Protein AF-A0A2R5FS47-F1 (afdb_monomer)

Radius of gyration: 16.9 Å; Cα contacts (8 Å, |Δi|>4): 113; chains: 1; bounding box: 57×32×33 Å

Solvent-accessible surface area (backbone atoms only — not comparable to full-atom values): 5694 Å² total; per-residue (Å²): 135,87,88,84,80,96,75,78,81,83,65,90,80,82,63,84,77,57,89,44,73,75,41,77,42,54,70,39,50,46,89,36,51,44,78,75,35,75,94,76,73,38,67,48,72,67,84,46,74,86,53,39,50,80,67,54,50,52,52,52,51,60,42,60,74,82,34,46,73,47,75,78,44,78,48,78,40,71,95,76,48,22,29,34,39,34,31,34,50,81

Nearest PDB structures (foldseek):
  3tvi-assembly5_J  TM=4.697E-01  e=6.142E+00  Clostridium acetobutylicum
  5it4-assembly1_A-2  TM=3.180E-01  e=6.142E+00  Mycobacterium avium 104

Mean predicted aligned error: 11.31 Å

Secondary structure (DSSP, 8-state):
-----------TT-S----PPPEEEEEEEGGGEEEEEGGGTEEEE---TTTS-HHHHHHHHHHHHH--EEEEEEEEEGGGTEEEEEEEE-

Structure (mmCIF, N/CA/C/O backbone):
data_AF-A0A2R5FS47-F1
#
_entry.id   AF-A0A2R5FS47-F1
#
loop_
_atom_site.group_PDB
_atom_site.id
_atom_site.type_symbol
_atom_site.label_atom_id
_atom_site.label_alt_id
_atom_site.label_comp_id
_atom_site.label_asym_id
_atom_site.label_entity_id
_atom_site.label_seq_id
_atom_site.pdbx_PDB_ins_code
_atom_site.Cartn_x
_atom_site.Cartn_y
_atom_site.Cartn_z
_atom_site.occupancy
_atom_site.B_iso_or_equiv
_atom_site.auth_seq_id
_atom_site.auth_comp_id
_atom_site.auth_asym_id
_atom_site.auth_atom_id
_atom_site.pdbx_PDB_model_num
ATOM 1 N N . MET A 1 1 ? 47.557 -22.315 -0.295 1.00 33.31 1 MET A N 1
ATOM 2 C CA . MET A 1 1 ? 46.821 -23.601 -0.306 1.00 33.31 1 MET A CA 1
ATOM 3 C C . MET A 1 1 ? 45.340 -23.308 -0.518 1.00 33.31 1 MET A C 1
ATOM 5 O O . MET A 1 1 ? 44.858 -22.350 0.069 1.00 33.31 1 MET A O 1
ATOM 9 N N . ALA A 1 2 ? 44.646 -24.076 -1.364 1.00 38.03 2 ALA A N 1
ATOM 10 C CA . ALA A 1 2 ? 43.175 -24.077 -1.465 1.00 38.03 2 ALA A CA 1
ATOM 11 C C . ALA A 1 2 ? 42.578 -24.958 -0.331 1.00 38.03 2 ALA A C 1
ATOM 13 O O . ALA A 1 2 ? 43.342 -25.662 0.325 1.00 38.03 2 ALA A O 1
ATOM 14 N N . TYR A 1 3 ? 41.280 -24.984 0.012 1.00 34.31 3 TYR A N 1
ATOM 15 C CA . TYR A 1 3 ? 40.027 -24.653 -0.706 1.00 34.31 3 TYR A CA 1
ATOM 16 C C . TYR A 1 3 ? 39.029 -23.948 0.280 1.00 34.31 3 TYR A C 1
ATOM 18 O O . TYR A 1 3 ? 39.508 -23.363 1.242 1.00 34.31 3 TYR A O 1
ATOM 26 N N . ARG A 1 4 ? 37.676 -23.909 0.203 1.00 37.75 4 ARG A N 1
ATOM 27 C CA . ARG A 1 4 ? 36.615 -24.505 -0.656 1.00 37.75 4 ARG A CA 1
ATOM 28 C C . ARG A 1 4 ? 35.296 -23.692 -0.516 1.00 37.75 4 ARG A C 1
ATOM 30 O O . ARG A 1 4 ? 35.015 -23.190 0.562 1.00 37.75 4 ARG A O 1
ATOM 37 N N . SER A 1 5 ? 34.429 -23.730 -1.536 1.00 38.09 5 SER A N 1
ATOM 38 C CA . SER A 1 5 ? 32.959 -23.518 -1.466 1.00 38.09 5 SER A CA 1
ATOM 39 C C . SER A 1 5 ? 32.377 -22.144 -1.043 1.00 38.09 5 SER A C 1
ATOM 41 O O . SER A 1 5 ? 31.959 -21.937 0.094 1.00 38.09 5 SER A O 1
ATOM 43 N N . ASN A 1 6 ? 32.209 -21.261 -2.033 1.00 51.91 6 ASN A N 1
ATOM 44 C CA . ASN A 1 6 ? 30.935 -20.604 -2.391 1.00 51.91 6 ASN A CA 1
ATOM 45 C C . ASN A 1 6 ? 30.029 -20.065 -1.252 1.00 51.91 6 ASN A C 1
ATOM 47 O O . ASN A 1 6 ? 28.827 -20.336 -1.242 1.00 51.91 6 ASN A O 1
ATOM 51 N N . LYS A 1 7 ? 30.562 -19.263 -0.322 1.00 45.50 7 LYS A N 1
ATOM 52 C CA . LYS A 1 7 ? 29.776 -18.575 0.724 1.00 45.50 7 LYS A CA 1
ATOM 53 C C . LYS A 1 7 ? 29.989 -17.057 0.738 1.00 45.50 7 LYS A C 1
ATOM 55 O O . LYS A 1 7 ? 30.409 -16.501 1.747 1.00 45.50 7 LYS A O 1
ATOM 60 N N . SER A 1 8 ? 29.653 -16.376 -0.355 1.00 39.50 8 SER A N 1
ATOM 61 C CA . SER A 1 8 ? 29.405 -14.929 -0.289 1.00 39.50 8 SER A CA 1
ATOM 62 C C . SER A 1 8 ? 28.019 -14.703 0.326 1.00 39.50 8 SER A C 1
ATOM 64 O O . SER A 1 8 ? 27.035 -15.166 -0.259 1.00 39.50 8 SER A O 1
ATOM 66 N N . PRO A 1 9 ? 27.887 -14.015 1.476 1.00 42.19 9 PRO A N 1
ATOM 67 C CA . PRO A 1 9 ? 26.586 -13.556 1.940 1.00 42.19 9 PRO A CA 1
ATOM 68 C C . PRO A 1 9 ? 26.048 -12.566 0.907 1.00 42.19 9 PRO A C 1
ATOM 70 O O . PRO A 1 9 ? 26.699 -11.565 0.616 1.00 42.19 9 PRO A O 1
ATOM 73 N N . ILE A 1 10 ? 24.871 -12.830 0.337 1.00 44.28 10 ILE A N 1
ATOM 74 C CA . ILE A 1 10 ? 24.217 -11.852 -0.536 1.00 44.28 10 ILE A CA 1
ATOM 75 C C . ILE A 1 10 ? 23.638 -10.763 0.368 1.00 44.28 10 ILE A C 1
ATOM 77 O O . ILE A 1 10 ? 22.531 -10.900 0.893 1.00 44.28 10 ILE A O 1
ATOM 81 N N . ILE A 1 11 ? 24.400 -9.688 0.568 1.00 44.25 11 ILE A N 1
ATOM 82 C CA . ILE A 1 11 ? 23.914 -8.488 1.244 1.00 44.25 11 ILE A CA 1
ATOM 83 C C . ILE A 1 11 ? 22.847 -7.860 0.338 1.00 44.25 11 ILE A C 1
ATOM 85 O O . ILE A 1 11 ? 23.131 -7.433 -0.783 1.00 44.25 11 ILE A O 1
ATOM 89 N N . ARG A 1 12 ? 21.590 -7.815 0.803 1.00 40.09 12 ARG A N 1
ATOM 90 C CA . ARG A 1 12 ? 20.537 -7.059 0.107 1.00 40.09 12 ARG A CA 1
ATOM 91 C C . ARG A 1 12 ? 20.919 -5.581 0.132 1.00 40.09 12 ARG A C 1
ATOM 93 O O . ARG A 1 12 ? 20.946 -4.977 1.197 1.00 40.09 12 ARG A O 1
ATOM 100 N N . GLY A 1 13 ? 21.210 -5.027 -1.041 1.00 43.94 13 GLY A N 1
ATOM 101 C C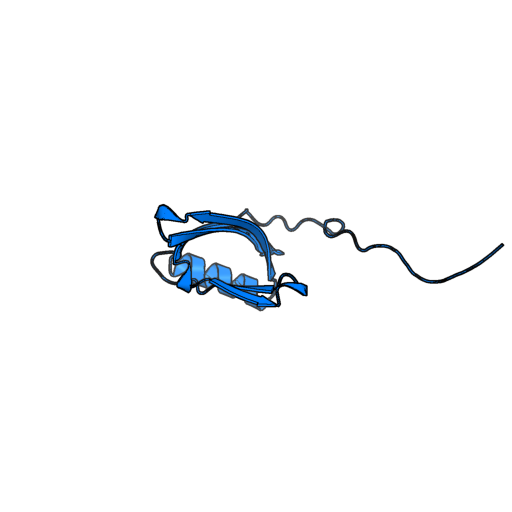A . GLY A 1 13 ? 21.643 -3.638 -1.211 1.00 43.94 13 GLY A CA 1
ATOM 102 C C . GLY A 1 13 ? 22.647 -3.444 -2.348 1.00 43.94 13 GLY A C 1
ATOM 103 O O . GLY A 1 13 ? 22.748 -2.340 -2.872 1.00 43.94 13 GLY A O 1
ATOM 104 N N . GLU A 1 14 ? 23.341 -4.508 -2.769 1.00 42.31 14 GLU A N 1
ATOM 105 C CA . GLU A 1 14 ? 24.439 -4.433 -3.742 1.00 42.31 14 GLU A CA 1
ATOM 106 C C . GLU A 1 14 ? 24.061 -5.017 -5.117 1.00 42.31 14 GLU A C 1
ATOM 108 O O . GLU A 1 14 ? 24.536 -6.064 -5.557 1.00 42.31 14 GLU A O 1
ATOM 1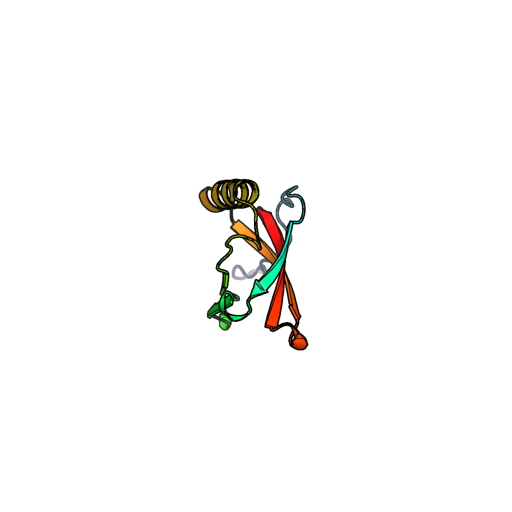13 N N . ARG A 1 15 ? 23.133 -4.320 -5.778 1.00 41.38 15 ARG A N 1
ATOM 114 C CA . ARG A 1 15 ? 22.872 -4.299 -7.230 1.00 41.38 15 ARG A CA 1
ATOM 115 C C . ARG A 1 15 ? 22.075 -3.035 -7.523 1.00 41.38 15 ARG A C 1
ATOM 117 O O . ARG A 1 15 ? 21.275 -2.638 -6.671 1.00 41.38 15 ARG A O 1
ATOM 124 N N . ASP A 1 16 ? 22.333 -2.419 -8.678 1.00 43.38 16 ASP A N 1
ATOM 125 C CA . ASP A 1 16 ? 21.914 -1.061 -9.048 1.00 43.38 16 ASP A CA 1
ATOM 126 C C . ASP A 1 16 ? 20.579 -0.634 -8.439 1.00 43.38 16 ASP A C 1
ATOM 128 O O . ASP A 1 16 ? 19.536 -1.251 -8.672 1.00 43.38 16 ASP A O 1
ATOM 132 N N . ARG A 1 17 ? 20.626 0.427 -7.622 1.00 47.19 17 ARG A N 1
ATOM 133 C CA . ARG A 1 17 ? 19.439 0.930 -6.931 1.00 47.19 17 ARG A CA 1
ATOM 134 C C . ARG A 1 17 ? 18.403 1.335 -7.981 1.00 47.19 17 ARG A C 1
ATOM 136 O O . ARG A 1 17 ? 18.701 2.222 -8.786 1.00 47.19 17 ARG A O 1
ATOM 143 N N . PRO A 1 18 ? 17.189 0.763 -7.972 1.00 46.56 18 PRO A N 1
ATOM 144 C CA . PRO A 1 18 ? 16.131 1.251 -8.833 1.00 46.56 18 PRO A CA 1
ATOM 145 C C . PRO A 1 18 ? 15.848 2.704 -8.454 1.00 46.56 18 PRO A C 1
ATOM 147 O O . PRO A 1 18 ? 15.563 3.024 -7.302 1.00 46.56 18 PRO A O 1
ATOM 150 N N . THR A 1 19 ? 15.888 3.599 -9.434 1.00 52.38 19 THR A N 1
ATOM 151 C CA . THR A 1 19 ? 15.556 5.024 -9.280 1.00 52.38 19 THR A CA 1
ATOM 152 C C . THR A 1 19 ? 14.040 5.252 -9.187 1.00 52.38 19 THR A C 1
ATOM 154 O O . THR A 1 19 ? 13.486 6.219 -9.712 1.00 52.38 19 THR A O 1
ATOM 157 N N . GLY A 1 20 ? 13.345 4.341 -8.505 1.00 59.78 20 GLY A N 1
ATOM 158 C CA . GLY A 1 20 ? 11.943 4.471 -8.158 1.00 59.78 20 GLY A CA 1
ATOM 159 C C . GLY A 1 20 ? 11.759 5.551 -7.101 1.00 59.78 20 GLY A C 1
ATOM 160 O O . GLY A 1 20 ? 12.438 5.547 -6.077 1.00 59.78 20 GLY A O 1
ATOM 161 N N . LYS A 1 21 ? 10.809 6.466 -7.318 1.00 72.06 21 LYS A N 1
ATOM 162 C CA . LYS A 1 21 ? 10.362 7.348 -6.236 1.00 72.06 21 LYS A CA 1
ATOM 163 C C . LYS A 1 21 ? 9.759 6.488 -5.126 1.00 72.06 21 LYS A C 1
ATOM 165 O O . LYS A 1 21 ? 8.894 5.658 -5.404 1.00 72.06 21 LYS A O 1
ATOM 170 N N . LEU A 1 22 ? 10.210 6.730 -3.900 1.00 79.50 22 LEU A N 1
ATOM 171 C CA . LEU A 1 22 ? 9.668 6.146 -2.680 1.00 79.50 22 LEU A CA 1
ATOM 172 C C . LEU A 1 22 ? 8.152 6.384 -2.618 1.00 79.50 22 LEU A C 1
ATOM 174 O O . LEU A 1 22 ? 7.690 7.501 -2.867 1.00 79.50 22 LEU A O 1
ATOM 178 N N . VAL A 1 23 ? 7.379 5.343 -2.313 1.00 83.19 23 VAL A N 1
ATOM 179 C CA . VAL A 1 23 ? 5.915 5.413 -2.256 1.00 83.19 23 VAL A CA 1
ATOM 180 C C . VAL A 1 23 ? 5.447 5.166 -0.829 1.00 83.1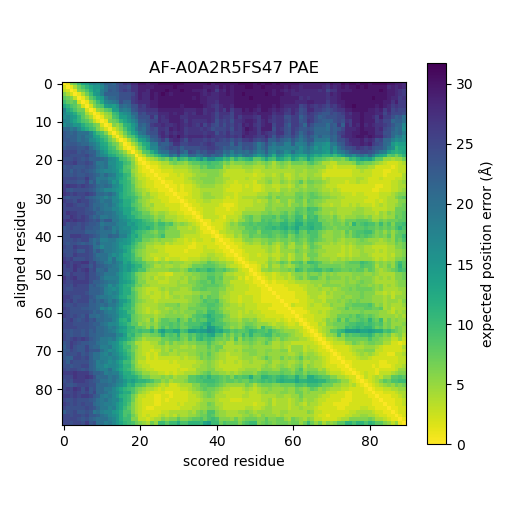9 23 VAL A C 1
ATOM 182 O O . VAL A 1 23 ? 5.799 4.160 -0.220 1.00 83.19 23 VAL A O 1
ATOM 185 N N . THR A 1 24 ? 4.613 6.069 -0.315 1.00 87.88 24 THR A N 1
ATOM 186 C CA . THR A 1 24 ? 3.953 5.921 0.986 1.00 87.88 24 THR A CA 1
ATOM 187 C C . THR A 1 24 ? 2.480 5.566 0.785 1.00 87.88 24 THR A C 1
ATOM 189 O O . THR A 1 24 ? 1.756 6.265 0.073 1.00 87.88 24 THR A O 1
ATOM 192 N N . TRP A 1 25 ? 2.021 4.496 1.430 1.00 88.06 25 TRP A N 1
ATOM 193 C CA . TRP A 1 25 ? 0.612 4.106 1.514 1.00 88.06 25 TRP A CA 1
ATOM 194 C C . TRP A 1 25 ? 0.157 4.203 2.969 1.00 88.06 25 TRP A C 1
ATOM 196 O O . TRP A 1 25 ? 0.480 3.337 3.780 1.00 88.06 25 TRP A O 1
ATOM 206 N N . SER A 1 26 ? -0.582 5.260 3.299 1.00 88.69 26 SER A N 1
ATOM 207 C CA . SER A 1 26 ? -1.026 5.559 4.667 1.00 88.69 26 SER A CA 1
ATOM 208 C C . SER A 1 26 ? -2.488 5.179 4.889 1.00 88.69 26 SER A C 1
ATOM 210 O O . SER A 1 26 ? -3.302 5.230 3.968 1.00 88.69 26 SER A O 1
ATOM 212 N N . GLY A 1 27 ? -2.849 4.838 6.128 1.00 87.62 27 GLY A N 1
ATOM 213 C CA . GLY A 1 27 ? -4.243 4.560 6.489 1.00 87.62 27 GLY A CA 1
ATOM 214 C C . GLY A 1 27 ? -4.774 3.220 5.965 1.00 87.62 27 GLY A C 1
ATOM 215 O O . GLY A 1 27 ? -5.987 3.034 5.878 1.00 87.62 27 GLY A O 1
ATOM 216 N N . ILE A 1 28 ? -3.891 2.273 5.631 1.00 90.38 28 ILE A N 1
ATOM 217 C CA . ILE A 1 28 ? -4.279 0.894 5.311 1.00 90.38 28 ILE A CA 1
ATOM 218 C C . ILE A 1 28 ? -4.918 0.292 6.576 1.00 90.38 28 ILE A C 1
ATOM 220 O O . ILE A 1 28 ? -4.248 0.261 7.606 1.00 90.38 28 ILE A O 1
ATOM 224 N N . PRO A 1 29 ? -6.165 -0.212 6.562 1.00 91.06 29 PRO A N 1
ATOM 225 C CA . PRO A 1 29 ? -6.734 -0.887 7.729 1.00 91.06 29 PRO A CA 1
ATOM 226 C C . PRO A 1 29 ? -5.881 -2.098 8.121 1.00 91.06 29 PRO A C 1
ATOM 228 O O . PRO A 1 29 ? -5.488 -2.863 7.243 1.00 91.06 29 PRO A O 1
ATOM 231 N N . ILE A 1 30 ? -5.629 -2.330 9.411 1.00 88.69 30 ILE A N 1
ATOM 232 C CA . ILE A 1 30 ? -4.759 -3.437 9.854 1.00 88.69 30 ILE A CA 1
ATOM 233 C C . ILE A 1 30 ? -5.266 -4.811 9.372 1.00 88.69 30 ILE A C 1
ATOM 235 O O . ILE A 1 30 ? -4.475 -5.667 8.994 1.00 88.69 30 ILE A O 1
ATOM 239 N N . ASN A 1 31 ? -6.587 -4.971 9.235 1.00 89.00 31 ASN A N 1
ATOM 240 C CA . ASN A 1 31 ? -7.243 -6.167 8.687 1.00 89.00 31 ASN A CA 1
ATOM 241 C C . ASN A 1 31 ? -6.956 -6.414 7.186 1.00 89.00 31 ASN A C 1
ATOM 243 O O . ASN A 1 31 ? -7.279 -7.480 6.663 1.00 89.00 31 ASN A O 1
ATOM 247 N N . ASN A 1 32 ? -6.384 -5.438 6.471 1.00 88.75 32 ASN A N 1
ATOM 248 C CA . ASN A 1 32 ? -5.938 -5.586 5.084 1.00 88.75 32 ASN A CA 1
ATOM 249 C C . ASN A 1 32 ? -4.484 -6.079 4.977 1.00 88.75 32 ASN A C 1
ATOM 251 O O . ASN A 1 32 ? -4.045 -6.375 3.863 1.00 88.75 32 ASN A O 1
ATOM 255 N N . PHE A 1 33 ? -3.746 -6.149 6.088 1.00 88.12 33 PHE A N 1
ATOM 256 C CA . PHE A 1 33 ? -2.394 -6.694 6.171 1.00 88.12 33 PHE A CA 1
ATOM 257 C C . PHE A 1 33 ? -2.443 -8.137 6.675 1.00 88.12 33 PHE A C 1
ATOM 259 O O . PHE A 1 33 ? -3.199 -8.479 7.582 1.00 88.12 33 PHE A O 1
ATOM 266 N N . THR A 1 34 ? -1.645 -9.019 6.083 1.00 88.00 34 THR A N 1
ATOM 267 C CA . THR A 1 34 ? -1.554 -10.417 6.512 1.00 88.00 34 THR A CA 1
ATOM 268 C C . THR A 1 34 ? -0.135 -10.917 6.309 1.00 88.00 34 THR A C 1
ATOM 270 O O . THR A 1 34 ? 0.364 -10.934 5.185 1.00 88.00 34 THR A O 1
ATOM 273 N N . VAL A 1 35 ? 0.522 -11.358 7.381 1.00 84.44 35 VA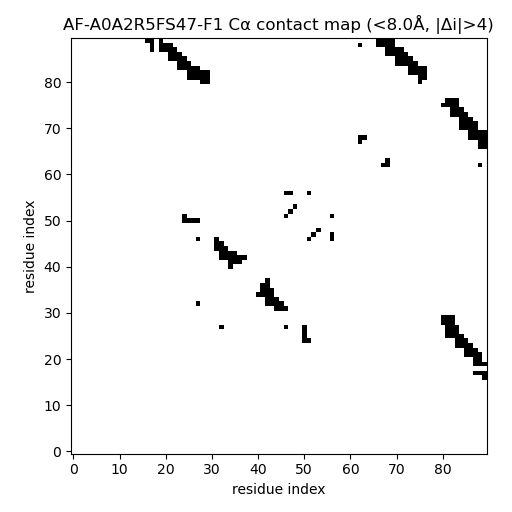L A N 1
ATOM 274 C CA . VAL A 1 35 ? 1.806 -12.059 7.271 1.00 84.44 35 VAL A CA 1
ATOM 275 C C . VAL A 1 35 ? 1.535 -13.436 6.666 1.00 84.44 35 VAL A C 1
ATOM 277 O O . VAL A 1 35 ? 0.801 -14.231 7.243 1.00 84.44 35 VAL A O 1
ATOM 280 N N . LYS A 1 36 ? 2.100 -13.708 5.487 1.00 85.56 36 LYS A N 1
ATOM 281 C CA . LYS A 1 36 ? 1.946 -14.989 4.783 1.00 85.56 36 LYS A CA 1
ATOM 282 C C . LYS A 1 36 ? 2.993 -16.001 5.244 1.00 85.56 36 LYS A C 1
ATOM 284 O O . LYS A 1 36 ? 2.679 -17.171 5.420 1.00 85.56 36 LYS A O 1
ATOM 289 N N . ASN A 1 37 ? 4.231 -15.547 5.433 1.00 81.38 37 ASN A N 1
ATOM 290 C CA . ASN A 1 37 ? 5.299 -16.338 6.032 1.00 81.38 37 ASN A CA 1
ATOM 291 C C . ASN A 1 37 ? 6.294 -15.410 6.745 1.00 81.38 37 ASN A C 1
ATOM 293 O O . ASN A 1 37 ? 7.089 -14.730 6.094 1.00 81.38 37 ASN A O 1
ATOM 297 N N . SER A 1 38 ? 6.268 -15.411 8.080 1.00 77.56 38 SER A N 1
ATOM 298 C CA . SER A 1 38 ? 7.166 -14.611 8.922 1.00 77.56 38 SER A CA 1
ATOM 299 C C . SER A 1 38 ? 8.637 -14.996 8.736 1.00 77.56 38 SER A C 1
ATOM 301 O O . SER A 1 38 ? 9.481 -14.114 8.617 1.00 77.56 38 SER A O 1
ATOM 303 N N . THR A 1 39 ? 8.944 -16.292 8.612 1.00 82.38 39 THR A N 1
ATOM 304 C CA . THR A 1 39 ? 10.325 -16.799 8.442 1.00 82.38 39 THR A CA 1
ATOM 305 C C . THR A 1 39 ? 10.984 -16.371 7.129 1.00 82.38 39 THR A C 1
ATOM 307 O O . THR A 1 39 ? 12.206 -16.345 7.031 1.00 82.38 39 THR A O 1
ATOM 310 N N . GLN A 1 40 ? 10.182 -16.010 6.122 1.00 78.44 40 GLN A N 1
ATOM 311 C CA . GLN A 1 40 ? 10.645 -15.531 4.815 1.00 78.44 40 GLN A CA 1
ATOM 312 C C . GLN A 1 40 ? 10.406 -14.025 4.611 1.00 78.44 40 GLN A C 1
ATOM 314 O O . GLN A 1 40 ? 10.636 -13.524 3.510 1.00 78.44 40 GLN A O 1
ATOM 319 N N . GLY A 1 41 ? 9.913 -13.306 5.628 1.00 75.25 41 GLY A N 1
ATOM 320 C CA . GLY A 1 41 ? 9.565 -11.884 5.521 1.00 75.25 41 GLY A CA 1
ATOM 321 C C . GLY A 1 41 ? 8.437 -11.583 4.523 1.00 75.25 41 GLY A C 1
ATOM 322 O O . GLY A 1 41 ? 8.376 -10.484 3.981 1.00 75.25 41 GLY A O 1
ATOM 323 N N . GLN A 1 42 ? 7.557 -12.549 4.234 1.00 78.12 42 GLN A N 1
ATOM 324 C CA . GLN A 1 42 ? 6.479 -12.385 3.255 1.00 78.12 42 GLN A CA 1
ATOM 325 C C . GLN A 1 42 ? 5.182 -11.922 3.922 1.00 78.12 42 GLN A C 1
ATOM 327 O O . GLN A 1 42 ? 4.608 -12.634 4.751 1.00 78.12 42 GLN A O 1
ATOM 332 N N . ALA A 1 43 ? 4.663 -10.781 3.475 1.00 81.94 43 ALA A N 1
ATOM 333 C CA . ALA A 1 43 ? 3.341 -10.275 3.823 1.00 81.94 43 ALA A CA 1
ATOM 334 C C . ALA A 1 43 ? 2.525 -9.947 2.562 1.00 81.94 43 ALA A C 1
ATOM 336 O O . ALA A 1 43 ? 3.073 -9.723 1.485 1.00 81.94 43 ALA A O 1
ATOM 337 N N . VAL A 1 44 ? 1.203 -9.929 2.707 1.00 84.50 44 VAL A N 1
ATOM 338 C CA . VAL A 1 44 ? 0.237 -9.536 1.678 1.00 84.50 44 VAL A CA 1
ATOM 339 C C . VAL A 1 44 ? -0.551 -8.338 2.191 1.00 84.50 44 VAL A C 1
ATOM 341 O O . VAL A 1 44 ? -0.986 -8.319 3.342 1.00 84.50 44 VAL A O 1
ATOM 344 N N . VAL A 1 45 ? -0.753 -7.348 1.321 1.00 86.31 45 VAL A N 1
ATOM 345 C CA . VAL A 1 45 ? -1.499 -6.122 1.617 1.00 86.31 45 VAL A CA 1
ATOM 346 C C . VAL A 1 45 ? -2.597 -5.935 0.583 1.00 86.31 45 VAL A C 1
ATOM 348 O O . VAL A 1 45 ? -2.339 -5.899 -0.619 1.00 86.31 45 VAL A O 1
ATOM 351 N N . LYS A 1 46 ? -3.835 -5.773 1.051 1.00 86.88 46 LYS A N 1
ATOM 352 C CA . LYS A 1 46 ? -4.983 -5.431 0.205 1.00 86.88 46 LYS A CA 1
ATOM 353 C C . LYS A 1 46 ? -5.112 -3.912 0.092 1.00 86.88 46 LYS A C 1
ATOM 355 O O . LYS A 1 46 ? -5.775 -3.271 0.908 1.00 86.88 46 LYS A O 1
ATOM 360 N N . LEU A 1 47 ? -4.487 -3.337 -0.932 1.00 84.38 47 LEU A N 1
ATOM 361 C CA . LEU A 1 47 ? -4.674 -1.933 -1.300 1.00 84.38 47 LEU A CA 1
ATOM 362 C C . LEU A 1 47 ? -6.009 -1.759 -2.047 1.00 84.38 47 LEU A C 1
ATOM 364 O O . LEU A 1 47 ? -6.288 -2.476 -3.006 1.00 84.38 47 LEU A O 1
ATOM 368 N N . LYS A 1 48 ? -6.842 -0.814 -1.600 1.00 79.62 48 LYS A N 1
ATOM 369 C CA . LYS A 1 48 ? -8.129 -0.450 -2.220 1.00 79.62 48 LYS A CA 1
ATOM 370 C C . LYS A 1 48 ? -8.431 1.037 -1.983 1.00 79.62 48 LYS A C 1
ATOM 372 O O . LYS A 1 48 ? -7.889 1.591 -1.025 1.00 79.62 48 LYS A O 1
ATOM 377 N N . PRO A 1 49 ? -9.306 1.689 -2.768 1.00 78.19 49 PRO A N 1
ATOM 378 C CA . PRO A 1 49 ? -9.782 3.031 -2.435 1.00 78.19 49 PRO A CA 1
ATOM 379 C C . PRO A 1 49 ? -10.431 3.056 -1.033 1.00 78.19 49 PRO A C 1
ATOM 381 O O . PRO A 1 49 ? -11.078 2.072 -0.657 1.00 78.19 49 PRO A O 1
ATOM 384 N N . PRO A 1 50 ? -10.263 4.133 -0.241 1.00 79.12 50 PRO A N 1
ATOM 385 C CA . PRO A 1 50 ? -9.578 5.388 -0.574 1.00 79.12 50 PRO A CA 1
ATOM 386 C C . PRO A 1 50 ? -8.050 5.379 -0.359 1.00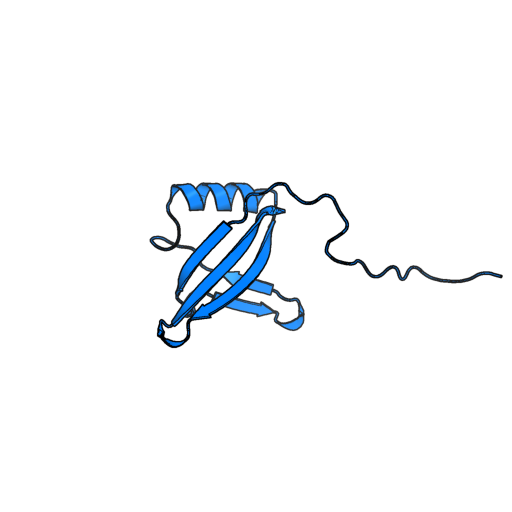 79.12 50 PRO A C 1
ATOM 388 O O . PRO A 1 50 ? -7.400 6.352 -0.717 1.00 79.12 50 PRO A O 1
ATOM 391 N N . VAL A 1 51 ? -7.467 4.303 0.190 1.00 82.88 51 VAL A N 1
ATOM 392 C CA . VAL A 1 51 ? -6.033 4.206 0.560 1.00 82.88 51 VAL A CA 1
ATOM 393 C C . VAL A 1 51 ? -5.097 4.465 -0.625 1.00 82.88 51 VAL A C 1
ATOM 395 O O . VAL A 1 51 ? -4.015 5.025 -0.476 1.00 82.88 51 VAL A O 1
ATOM 398 N N . VAL A 1 52 ? -5.527 4.055 -1.817 1.00 84.25 52 VAL A N 1
ATOM 399 C CA . VAL A 1 52 ? -4.878 4.356 -3.095 1.00 84.25 52 VAL A CA 1
ATOM 400 C C . VAL A 1 52 ? -5.937 4.722 -4.127 1.00 84.25 52 VAL A C 1
ATOM 402 O O . VAL A 1 52 ? -6.995 4.092 -4.210 1.00 84.25 52 VAL A O 1
ATOM 405 N N . SER A 1 53 ? -5.646 5.733 -4.941 1.00 83.19 53 SER A N 1
ATOM 406 C CA . SER A 1 53 ? -6.508 6.136 -6.054 1.00 83.19 53 SER A CA 1
ATOM 407 C C . SER A 1 53 ? -6.501 5.101 -7.196 1.00 83.19 53 SER A C 1
ATOM 409 O O . SER A 1 53 ? -5.520 4.369 -7.369 1.00 83.19 53 SER A O 1
ATOM 411 N N . PRO A 1 54 ? -7.532 5.071 -8.065 1.00 81.88 54 PRO A N 1
ATOM 412 C CA . PRO A 1 54 ? -7.543 4.221 -9.264 1.00 81.88 54 PRO A CA 1
ATOM 413 C C . PRO A 1 54 ? -6.388 4.484 -10.250 1.00 81.88 54 PRO A C 1
ATOM 415 O O . PRO A 1 54 ? -6.038 3.615 -11.050 1.00 81.88 54 PRO A O 1
ATOM 418 N N . ALA A 1 55 ? -5.783 5.676 -10.222 1.00 78.31 55 ALA A N 1
ATOM 419 C CA . ALA A 1 55 ? -4.578 5.983 -10.993 1.00 78.31 55 ALA A CA 1
ATOM 420 C C . ALA A 1 55 ? -3.333 5.320 -10.376 1.00 78.31 55 ALA A C 1
ATOM 422 O O . ALA A 1 55 ? -2.583 4.646 -11.081 1.00 78.31 55 ALA A O 1
ATOM 423 N N . GLN A 1 56 ? -3.159 5.429 -9.054 1.00 78.94 56 GLN A N 1
ATOM 424 C CA . GLN A 1 56 ? -2.063 4.771 -8.334 1.00 78.94 56 GLN A CA 1
ATOM 425 C C . GLN A 1 56 ? -2.165 3.243 -8.409 1.00 78.94 56 GLN A C 1
ATOM 427 O O . GLN A 1 56 ? -1.150 2.591 -8.630 1.00 78.94 56 GLN A O 1
ATOM 432 N N . LEU A 1 57 ? -3.370 2.665 -8.314 1.00 80.38 57 LEU A N 1
ATOM 433 C CA . LEU A 1 57 ? -3.584 1.221 -8.486 1.00 80.38 57 LEU A CA 1
ATOM 434 C C . LEU A 1 57 ? -3.092 0.715 -9.846 1.00 80.38 57 LEU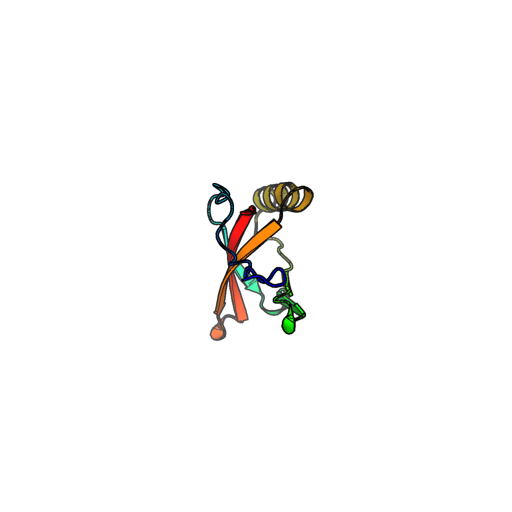 A C 1
ATOM 436 O O . LEU A 1 57 ? -2.400 -0.299 -9.893 1.00 80.38 57 LEU A O 1
ATOM 440 N N . ARG A 1 58 ? -3.375 1.440 -10.938 1.00 78.31 58 ARG A N 1
ATOM 441 C CA . ARG A 1 58 ? -2.856 1.099 -12.275 1.00 78.31 58 ARG A CA 1
ATOM 442 C C . ARG A 1 58 ? -1.328 1.190 -12.345 1.00 78.31 58 ARG A C 1
ATOM 444 O O . ARG A 1 58 ? -0.701 0.323 -12.945 1.00 78.31 58 ARG A O 1
ATOM 451 N N . GLY A 1 59 ? -0.724 2.183 -11.688 1.00 75.25 59 GLY A N 1
ATOM 452 C CA . GLY A 1 59 ? 0.734 2.280 -11.547 1.00 75.25 59 GLY A CA 1
ATOM 453 C C . GLY A 1 59 ? 1.336 1.080 -10.805 1.00 75.25 59 GLY A C 1
ATOM 454 O O . GLY A 1 59 ? 2.249 0.436 -11.315 1.00 75.25 59 GLY A O 1
ATOM 455 N N . ILE A 1 60 ? 0.765 0.725 -9.650 1.00 78.69 60 ILE A N 1
ATOM 456 C CA . ILE A 1 60 ? 1.194 -0.415 -8.823 1.00 78.69 60 ILE A CA 1
ATOM 457 C C . ILE A 1 60 ? 1.055 -1.734 -9.594 1.00 78.69 60 ILE A C 1
ATOM 459 O O . ILE A 1 60 ? 1.978 -2.542 -9.580 1.00 78.69 60 ILE A O 1
ATOM 463 N N . GLN A 1 61 ? -0.053 -1.938 -10.313 1.00 77.75 61 GLN A N 1
ATOM 464 C CA . GLN A 1 61 ? -0.264 -3.106 -11.179 1.00 77.75 61 GLN A CA 1
ATOM 465 C C . GLN A 1 61 ? 0.759 -3.178 -12.323 1.00 77.75 61 GLN A C 1
ATOM 467 O O . GLN A 1 61 ? 1.261 -4.259 -12.625 1.00 77.75 61 GLN A O 1
ATOM 472 N N . SER A 1 62 ? 1.096 -2.039 -12.937 1.00 73.06 62 SER A N 1
ATOM 473 C CA . SER A 1 62 ? 2.100 -1.964 -14.007 1.00 73.06 62 SER A CA 1
ATOM 474 C C . SER A 1 62 ? 3.504 -2.335 -13.516 1.00 73.06 62 SER A C 1
ATOM 476 O O . SER A 1 62 ? 4.220 -3.070 -14.195 1.00 73.06 62 SER A O 1
ATOM 478 N N . VAL A 1 63 ? 3.873 -1.905 -12.301 1.00 71.88 63 VAL A N 1
ATOM 479 C CA . VAL A 1 63 ? 5.110 -2.350 -11.639 1.00 71.88 63 VAL A CA 1
ATOM 480 C C . VAL A 1 63 ? 5.025 -3.842 -11.320 1.00 71.88 63 VAL A C 1
ATOM 482 O O . VAL A 1 63 ? 5.854 -4.599 -11.809 1.00 71.88 63 VAL A O 1
ATOM 485 N N . ALA A 1 64 ? 3.996 -4.286 -10.591 1.00 75.25 64 ALA A N 1
ATOM 486 C CA . ALA A 1 64 ? 3.836 -5.669 -10.130 1.00 75.25 64 ALA A CA 1
ATOM 487 C C . ALA A 1 64 ? 3.813 -6.724 -11.255 1.00 75.25 64 ALA A C 1
ATOM 489 O O . ALA A 1 64 ? 4.089 -7.895 -11.003 1.00 75.25 64 ALA A O 1
ATOM 490 N N . LYS A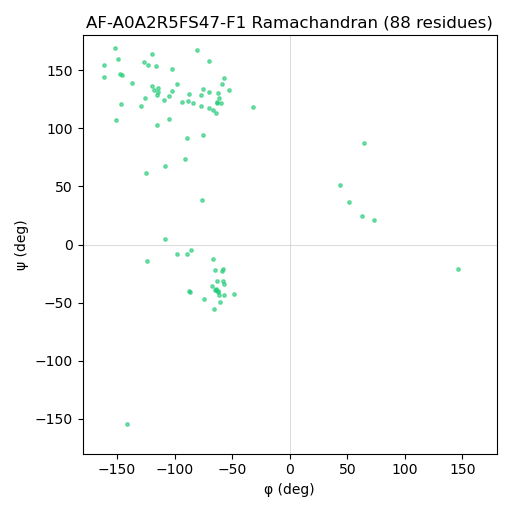 1 65 ? 3.500 -6.326 -12.497 1.00 73.44 65 LYS A N 1
ATOM 491 C CA . LYS A 1 65 ? 3.580 -7.191 -13.683 1.00 73.44 65 LYS A CA 1
ATOM 492 C C . LYS A 1 65 ? 5.022 -7.579 -14.050 1.00 73.44 65 LYS A C 1
ATOM 494 O O . LYS A 1 65 ? 5.240 -8.686 -14.531 1.00 73.44 65 LYS A O 1
ATOM 499 N N . ASN A 1 66 ? 5.980 -6.671 -13.851 1.00 70.88 66 ASN A N 1
ATOM 500 C CA . ASN A 1 66 ? 7.350 -6.777 -14.376 1.00 70.88 66 ASN A CA 1
ATOM 501 C C . ASN A 1 66 ? 8.443 -6.697 -13.287 1.00 70.88 66 ASN A C 1
ATOM 503 O O . ASN A 1 66 ? 9.609 -6.954 -13.574 1.00 70.88 66 ASN A O 1
ATOM 507 N N . ARG A 1 67 ? 8.085 -6.257 -12.077 1.00 72.75 67 ARG A N 1
ATOM 508 C CA . ARG A 1 67 ? 8.956 -5.805 -10.978 1.00 72.75 67 ARG A CA 1
ATOM 509 C C . ARG A 1 67 ? 8.279 -6.063 -9.631 1.00 72.75 67 ARG A C 1
ATOM 511 O O . ARG A 1 67 ? 7.086 -6.359 -9.584 1.00 72.75 67 ARG A O 1
ATOM 518 N N . GLN A 1 68 ? 9.010 -5.930 -8.527 1.00 72.75 68 GLN A N 1
ATOM 519 C CA . GLN A 1 68 ? 8.445 -6.081 -7.178 1.00 72.75 68 GLN A CA 1
ATOM 520 C C . GLN A 1 68 ? 8.524 -4.768 -6.396 1.00 72.75 68 GLN A C 1
ATOM 522 O O . GLN A 1 68 ? 9.393 -3.943 -6.641 1.00 72.75 68 GLN A O 1
ATOM 527 N N . TYR A 1 69 ? 7.624 -4.568 -5.433 1.00 75.06 69 TYR A N 1
ATOM 528 C CA . TYR A 1 69 ? 7.834 -3.554 -4.400 1.00 75.06 69 TYR A CA 1
ATOM 529 C C . TYR A 1 69 ? 8.605 -4.191 -3.251 1.00 75.06 69 TYR A C 1
ATOM 531 O O . TYR A 1 69 ? 8.153 -5.184 -2.678 1.00 75.06 69 TYR A O 1
ATOM 539 N N . VAL A 1 70 ? 9.752 -3.611 -2.910 1.00 77.00 70 VAL A N 1
ATOM 540 C CA . VAL A 1 70 ? 10.439 -3.893 -1.651 1.00 77.00 70 VAL A CA 1
ATOM 541 C C . VAL A 1 70 ? 9.865 -2.938 -0.612 1.00 77.00 70 VAL A C 1
ATOM 543 O O . VAL A 1 70 ? 9.741 -1.743 -0.867 1.00 77.00 70 VAL A O 1
ATOM 546 N N . VAL A 1 71 ? 9.456 -3.476 0.535 1.00 79.62 71 VAL A N 1
ATOM 547 C CA . VAL A 1 71 ? 8.995 -2.666 1.663 1.00 79.62 71 VAL A CA 1
ATOM 548 C C . VAL A 1 71 ? 10.213 -2.212 2.453 1.00 79.62 71 VAL A C 1
ATOM 550 O O . VAL A 1 71 ? 10.982 -3.049 2.923 1.00 79.62 71 VAL A O 1
ATOM 553 N N . ASP A 1 72 ? 10.359 -0.899 2.586 1.00 83.31 72 ASP A N 1
ATOM 554 C CA . ASP A 1 72 ? 11.427 -0.247 3.339 1.00 83.31 72 ASP A CA 1
ATOM 555 C C . ASP A 1 72 ? 11.025 -0.083 4.816 1.00 83.31 72 ASP A C 1
ATOM 557 O O . ASP A 1 72 ? 11.826 -0.340 5.711 1.00 83.31 72 ASP A O 1
ATOM 561 N N . GLU A 1 73 ? 9.761 0.275 5.085 1.00 87.19 73 GLU A N 1
ATOM 562 C CA . GLU A 1 73 ? 9.235 0.467 6.444 1.00 87.19 73 GLU A CA 1
ATOM 563 C C . GLU A 1 73 ? 7.745 0.086 6.553 1.00 87.19 73 GLU A C 1
ATOM 565 O O . GLU A 1 73 ? 6.960 0.295 5.623 1.00 87.19 73 GLU A O 1
ATOM 570 N N . ILE A 1 74 ? 7.339 -0.439 7.717 1.00 86.38 74 ILE A N 1
ATOM 571 C CA . ILE A 1 74 ? 5.931 -0.602 8.109 1.00 86.38 74 ILE A CA 1
ATOM 572 C C . ILE A 1 74 ? 5.732 0.005 9.498 1.00 86.38 74 ILE A C 1
ATOM 574 O O . ILE A 1 74 ? 6.303 -0.476 10.475 1.00 86.38 74 ILE A O 1
ATOM 578 N N . GLN A 1 75 ? 4.866 1.010 9.593 1.00 90.25 75 GLN A N 1
ATOM 579 C CA . GLN A 1 75 ? 4.445 1.614 10.856 1.00 90.25 75 GLN A CA 1
ATOM 580 C C . GLN A 1 75 ? 3.058 1.098 11.245 1.00 90.25 75 GLN A C 1
ATOM 582 O O . GLN A 1 75 ? 2.141 1.089 10.421 1.00 90.25 75 GLN A O 1
ATOM 587 N N . PHE A 1 76 ? 2.895 0.680 12.502 1.00 88.88 76 PHE A N 1
ATOM 588 C CA . PHE A 1 76 ? 1.633 0.175 13.048 1.00 88.88 76 PHE A CA 1
ATOM 589 C C . PHE A 1 76 ? 0.987 1.219 13.965 1.00 88.88 76 PHE A C 1
ATOM 591 O O . PHE A 1 76 ? 1.423 1.434 15.095 1.00 88.88 76 PHE A O 1
ATOM 598 N N . ASN A 1 77 ? -0.100 1.835 13.502 1.00 89.50 77 ASN A N 1
ATOM 599 C CA . ASN A 1 77 ? -0.817 2.877 14.232 1.00 89.50 77 ASN A CA 1
ATOM 600 C C . ASN A 1 77 ? -1.920 2.245 15.092 1.00 89.50 77 ASN A C 1
ATOM 602 O O . ASN A 1 77 ? -3.112 2.334 14.783 1.00 89.50 77 ASN A O 1
ATOM 606 N N . SER A 1 78 ? -1.520 1.591 16.186 1.00 84.00 78 SER A N 1
ATOM 607 C CA . SER A 1 78 ? -2.418 0.841 17.080 1.00 84.00 78 SER A CA 1
ATOM 608 C C . SER A 1 78 ? -3.691 1.593 17.520 1.00 84.00 78 SER A C 1
ATOM 610 O O . SER A 1 78 ? -4.759 0.980 17.446 1.00 84.00 78 SER A O 1
ATOM 612 N N . PRO A 1 79 ? -3.661 2.895 17.895 1.00 87.94 79 PRO A N 1
ATOM 613 C CA . PRO A 1 79 ? -4.874 3.627 18.286 1.00 87.94 79 PRO A CA 1
ATOM 614 C C . PRO A 1 79 ? -5.904 3.761 17.156 1.00 87.94 79 PRO A C 1
ATOM 616 O O . PRO A 1 79 ? -7.104 3.795 17.402 1.00 87.94 79 PRO A O 1
ATOM 619 N N . GLN A 1 80 ? -5.432 3.825 15.909 1.00 88.00 80 GLN A N 1
ATOM 620 C CA . GLN A 1 80 ? -6.246 4.035 14.708 1.00 88.00 80 GLN A CA 1
ATOM 621 C C . GLN A 1 80 ? -6.574 2.716 13.989 1.00 88.00 80 GLN A C 1
ATOM 623 O O . GLN A 1 80 ? -7.359 2.709 13.044 1.00 88.00 80 GLN A O 1
ATOM 628 N N . ARG A 1 81 ? -5.970 1.5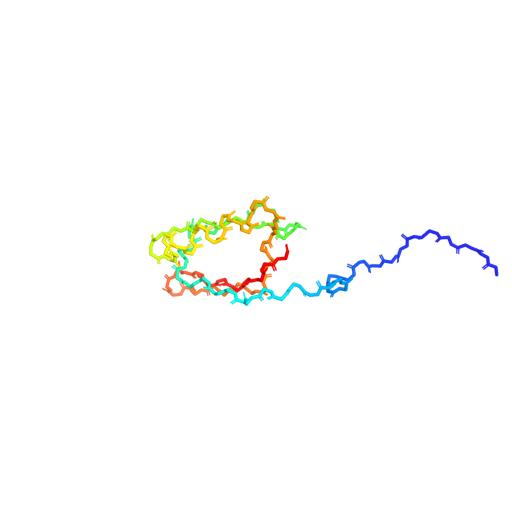95 14.422 1.00 90.44 81 ARG A N 1
ATOM 629 C CA . ARG A 1 81 ? -6.026 0.274 13.767 1.00 90.44 81 ARG A CA 1
ATOM 630 C C . ARG A 1 81 ? -5.670 0.328 12.275 1.00 90.44 81 ARG A C 1
ATOM 632 O O . ARG A 1 81 ? -6.230 -0.409 11.459 1.00 90.44 81 ARG A O 1
ATOM 639 N N . THR A 1 82 ? -4.717 1.186 11.924 1.00 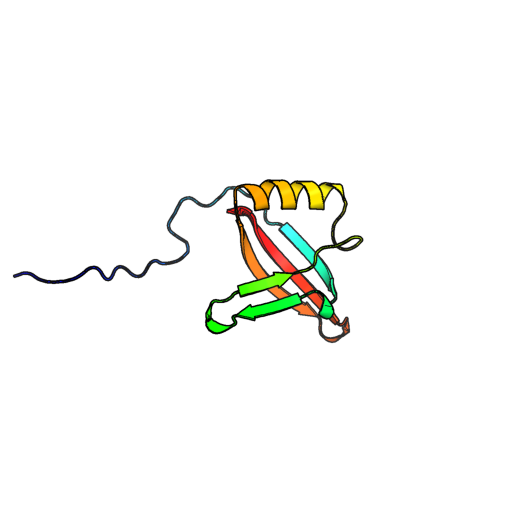91.75 82 THR A N 1
ATOM 640 C CA . THR A 1 82 ? -4.174 1.323 10.569 1.00 91.75 82 THR A CA 1
ATOM 641 C C . THR A 1 82 ? -2.682 1.023 10.545 1.00 91.75 82 THR A C 1
ATOM 643 O O . THR A 1 82 ? -2.019 0.995 11.581 1.00 91.75 82 THR A O 1
ATOM 646 N N . ILE A 1 83 ? -2.151 0.794 9.350 1.00 91.88 83 ILE A N 1
ATOM 647 C CA . ILE A 1 83 ? -0.719 0.768 9.083 1.00 91.88 83 ILE A CA 1
ATOM 648 C C . ILE A 1 83 ? -0.370 1.784 7.994 1.00 91.88 83 ILE A C 1
ATOM 650 O O . ILE A 1 83 ? -1.199 2.114 7.136 1.00 91.88 83 ILE A O 1
ATOM 654 N N . THR A 1 84 ? 0.877 2.237 8.024 1.00 89.62 84 THR A N 1
ATOM 655 C CA . THR A 1 84 ? 1.515 2.977 6.935 1.00 89.62 84 THR A CA 1
ATOM 656 C C . THR A 1 84 ? 2.650 2.125 6.386 1.00 89.62 84 THR A C 1
ATOM 658 O O . THR A 1 84 ? 3.416 1.551 7.158 1.00 89.62 84 THR A O 1
ATOM 661 N N . ILE A 1 85 ? 2.748 2.021 5.063 1.00 89.31 85 ILE A N 1
ATOM 662 C CA . ILE A 1 85 ? 3.812 1.279 4.380 1.00 89.31 85 ILE A CA 1
ATOM 663 C C . ILE A 1 85 ? 4.617 2.240 3.522 1.00 89.31 85 ILE A C 1
ATOM 665 O O . ILE A 1 85 ? 4.048 3.016 2.754 1.00 89.31 85 ILE A O 1
ATOM 669 N N . LEU A 1 86 ? 5.935 2.141 3.638 1.00 88.06 86 LEU A N 1
ATOM 670 C CA . LEU A 1 86 ? 6.909 2.821 2.804 1.00 88.06 86 LEU A CA 1
ATOM 671 C C . LEU A 1 86 ? 7.574 1.770 1.911 1.00 88.06 86 LEU A C 1
ATOM 673 O O . LEU A 1 86 ? 8.059 0.757 2.417 1.00 88.06 86 LEU A O 1
ATOM 677 N N . ALA A 1 87 ? 7.534 1.956 0.593 1.00 85.75 87 ALA A N 1
ATOM 678 C CA . ALA A 1 87 ? 8.030 0.960 -0.351 1.00 85.75 87 ALA A CA 1
ATOM 679 C C . ALA A 1 87 ? 8.654 1.575 -1.608 1.00 85.75 87 ALA A C 1
ATOM 681 O O . ALA A 1 87 ? 8.159 2.564 -2.159 1.00 85.75 87 ALA A O 1
ATOM 682 N N . THR A 1 88 ? 9.685 0.905 -2.115 1.00 83.62 88 THR A N 1
ATOM 683 C CA . THR A 1 88 ? 10.419 1.264 -3.329 1.00 83.62 88 THR A CA 1
ATOM 684 C C . THR A 1 88 ? 10.212 0.183 -4.401 1.00 83.62 88 THR A C 1
ATOM 686 O O . THR A 1 88 ? 10.338 -1.009 -4.105 1.00 83.62 88 THR A O 1
ATOM 689 N N . PRO A 1 89 ? 9.869 0.541 -5.654 1.00 79.44 89 PRO A N 1
ATOM 690 C CA . PRO A 1 89 ? 9.769 -0.431 -6.741 1.00 79.44 89 PRO A CA 1
ATOM 691 C C . PRO A 1 89 ? 11.168 -0.848 -7.228 1.00 79.44 89 PRO A C 1
ATOM 693 O O . PRO A 1 89 ? 12.003 0.019 -7.475 1.00 79.44 89 PRO A O 1
ATOM 696 N N . TYR A 1 90 ? 11.393 -2.153 -7.413 1.00 68.12 90 TYR A N 1
ATOM 697 C CA . TYR A 1 90 ? 12.649 -2.784 -7.845 1.00 68.12 90 TYR A CA 1
ATOM 698 C C . TYR A 1 90 ? 12.441 -3.575 -9.144 1.00 68.12 90 TYR A C 1
ATOM 700 O O . TYR A 1 90 ? 11.684 -4.574 -9.125 1.00 68.12 90 TYR A O 1
#

Organism: NCBI:txid2005467

pLDDT: mean 73.85, std 17.4, range [33.31, 91.88]

Foldseek 3Di:
DDDDDDDDDPDPPPDDDPPFDKDKQWFQALVQKAAPDPVVPDIGGDDDPPSDDPVVVVVQVVLVVPWDWDWPDWAQPVVSNIIMTITGTD

Sequence (90 aa):
MAYRSNKSPIIRGERDRPTGKLVTWSGIPINNFTVKNSTQGQAVVKLKPPVVSPAQLRGIQSVAKNRQYVVDEIQFNSPQRTITILATPY